Protein AF-A0A7T5JQ72-F1 (afdb_monomer_lite)

Organism: NCBI:txid2796470

Radius of gyration: 13.28 Å; chains: 1; bounding box: 36×18×38 Å

pLDDT: mean 82.33, std 13.51, range [42.62, 92.06]

Sequence (67 aa):
MTEQEWSLLARLGYRLEDGKVKHLKLGIVLEVEDFSGFDSLSALEAYAKERLRTHCLLKQKKRNSSE

Secondary structure (DSSP, 8-state):
--HHHHHHHHHTTEEEETTEEEETTT--EEEGGGG---SSHHHHHHHHHHHHHHHHHHHHHTTSS--

Foldseek 3Di:
DDPLLVVLLVVVQWDDDPQWTARPPLRDTHHVVVLPDDPDSVRSNVVSVVVVVVSVVVVVVVVPPPD

Structure (mmCIF, N/CA/C/O backbone):
data_AF-A0A7T5JQ72-F1
#
_entry.id   AF-A0A7T5JQ72-F1
#
loop_
_atom_site.group_PDB
_atom_site.id
_atom_site.type_symbol
_atom_site.label_atom_id
_atom_site.label_alt_id
_atom_site.label_comp_id
_atom_site.label_asym_id
_atom_site.label_entity_id
_atom_site.label_seq_id
_atom_site.pdbx_PDB_ins_code
_atom_site.Cartn_x
_atom_site.Cartn_y
_atom_site.Cartn_z
_atom_site.occupancy
_atom_site.B_iso_or_equiv
_atom_site.auth_seq_id
_atom_site.auth_comp_id
_atom_site.auth_asym_id
_atom_site.auth_atom_id
_atom_site.pdbx_PDB_model_num
ATOM 1 N N . MET A 1 1 ? -7.121 -4.797 6.235 1.00 78.25 1 MET A N 1
ATOM 2 C CA . MET A 1 1 ? -6.415 -3.501 6.182 1.00 78.25 1 MET A CA 1
ATOM 3 C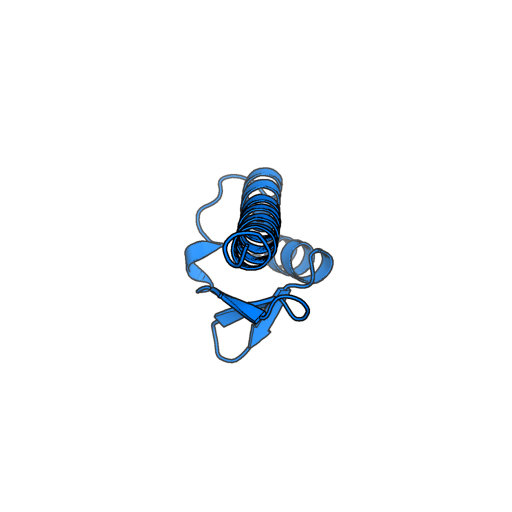 C . MET A 1 1 ? -7.300 -2.416 6.754 1.00 78.25 1 MET A C 1
ATOM 5 O O . MET A 1 1 ? -8.499 -2.407 6.498 1.00 78.25 1 MET A O 1
ATOM 9 N N . THR A 1 2 ? -6.696 -1.521 7.516 1.00 86.81 2 THR A N 1
ATOM 10 C CA . THR A 1 2 ? -7.286 -0.302 8.065 1.00 86.81 2 THR A CA 1
ATOM 11 C C . THR A 1 2 ? -7.227 0.842 7.050 1.00 86.81 2 THR A C 1
ATOM 13 O O . THR A 1 2 ? -6.436 0.824 6.104 1.00 86.81 2 THR A O 1
ATOM 16 N N . GLU A 1 3 ? -8.046 1.875 7.250 1.00 88.44 3 GLU A N 1
ATOM 17 C CA . GLU A 1 3 ? -8.053 3.072 6.396 1.00 88.44 3 GLU A CA 1
ATOM 18 C C . GLU A 1 3 ? -6.691 3.782 6.353 1.00 88.44 3 GLU A C 1
ATOM 20 O O . GLU A 1 3 ? -6.308 4.329 5.321 1.00 88.44 3 GLU A O 1
ATOM 25 N N . GLN A 1 4 ? -5.926 3.738 7.447 1.00 90.62 4 GLN A N 1
ATOM 26 C CA . GLN A 1 4 ? -4.603 4.363 7.529 1.00 90.62 4 GLN A CA 1
ATOM 27 C C . GLN A 1 4 ? -3.593 3.684 6.599 1.00 90.62 4 GLN A C 1
ATOM 29 O O . GLN A 1 4 ? -2.855 4.359 5.880 1.00 90.62 4 GLN A O 1
ATOM 34 N N . GLU A 1 5 ? -3.595 2.352 6.569 1.00 89.38 5 GLU A N 1
ATOM 35 C CA . GLU A 1 5 ? -2.738 1.568 5.679 1.00 89.38 5 GLU A CA 1
ATOM 36 C C . GLU A 1 5 ? -3.110 1.801 4.208 1.00 89.38 5 GLU A C 1
ATOM 38 O O . GLU A 1 5 ? -2.237 1.998 3.361 1.00 89.38 5 GLU A O 1
ATOM 43 N N . TRP A 1 6 ? -4.411 1.873 3.908 1.00 89.38 6 TRP A N 1
ATOM 44 C CA . TRP A 1 6 ? -4.898 2.226 2.574 1.00 89.38 6 TRP A CA 1
ATOM 45 C C . TRP A 1 6 ? -4.460 3.621 2.139 1.00 89.38 6 TRP A C 1
ATOM 47 O O . TRP A 1 6 ? -4.010 3.808 1.008 1.00 89.38 6 TRP A O 1
ATOM 57 N N . SER A 1 7 ? -4.552 4.594 3.043 1.00 91.94 7 SER A N 1
ATOM 58 C CA . SER A 1 7 ? -4.132 5.970 2.788 1.00 91.94 7 SER A CA 1
ATOM 59 C C . SER A 1 7 ? -2.622 6.054 2.526 1.00 91.94 7 SER A C 1
ATOM 61 O O . SER A 1 7 ? -2.176 6.775 1.631 1.00 91.94 7 SER A O 1
ATOM 63 N N . LEU A 1 8 ? -1.822 5.255 3.237 1.00 91.81 8 LEU A N 1
ATOM 64 C CA . LEU A 1 8 ? -0.384 5.133 3.008 1.00 91.81 8 LEU A CA 1
ATOM 65 C C . LEU A 1 8 ? -0.064 4.535 1.628 1.00 91.81 8 LEU A C 1
ATOM 67 O O . LEU A 1 8 ? 0.724 5.109 0.873 1.00 91.81 8 LEU A O 1
ATOM 71 N N . LEU A 1 9 ? -0.714 3.430 1.258 1.00 90.69 9 LEU A N 1
ATOM 72 C CA . LEU A 1 9 ? -0.565 2.814 -0.063 1.00 90.69 9 LEU A CA 1
ATOM 73 C C . LEU A 1 9 ? -0.975 3.769 -1.195 1.00 90.69 9 LEU A C 1
ATOM 75 O O . LEU A 1 9 ? -0.247 3.901 -2.183 1.00 90.69 9 LEU A O 1
ATOM 79 N N . ALA A 1 10 ? -2.081 4.496 -1.026 1.00 91.06 10 ALA A N 1
ATOM 80 C CA . ALA A 1 10 ? -2.538 5.504 -1.978 1.00 91.06 10 ALA A CA 1
ATOM 81 C C . ALA A 1 10 ? -1.505 6.625 -2.177 1.00 91.06 10 ALA A C 1
ATOM 83 O O . ALA A 1 10 ? -1.213 7.001 -3.314 1.00 91.06 10 ALA A O 1
ATOM 84 N N . ARG A 1 11 ? -0.879 7.110 -1.093 1.00 91.88 11 ARG A N 1
ATOM 85 C CA . ARG A 1 11 ? 0.204 8.114 -1.153 1.00 91.88 11 ARG A CA 1
ATOM 86 C C . ARG A 1 11 ? 1.441 7.612 -1.894 1.00 91.88 11 ARG A C 1
ATOM 88 O O . ARG A 1 11 ? 2.134 8.409 -2.521 1.00 91.88 11 ARG A O 1
ATOM 95 N N . LEU A 1 12 ? 1.712 6.311 -1.835 1.00 89.44 12 LEU A N 1
ATOM 96 C CA . LEU A 1 12 ? 2.806 5.673 -2.568 1.00 89.44 12 LEU A CA 1
ATOM 97 C C . LEU A 1 12 ? 2.470 5.399 -4.044 1.00 89.44 12 LEU A C 1
ATOM 99 O O . LEU A 1 12 ? 3.368 5.033 -4.794 1.00 89.44 12 LEU A O 1
ATOM 103 N N . GLY A 1 13 ? 1.222 5.607 -4.480 1.00 90.75 13 GLY A N 1
ATOM 104 C CA . GLY A 1 13 ? 0.783 5.388 -5.864 1.00 90.75 13 GLY A CA 1
ATOM 105 C C . GLY A 1 13 ? 0.188 4.003 -6.130 1.00 90.75 13 GLY A C 1
ATOM 106 O O . GLY A 1 13 ? 0.017 3.620 -7.294 1.00 90.75 13 GLY A O 1
ATOM 107 N N . TYR A 1 14 ? -0.129 3.252 -5.075 1.00 91.62 14 TYR A N 1
ATOM 108 C CA . TYR A 1 14 ? -0.908 2.022 -5.162 1.00 91.62 14 TYR A CA 1
ATOM 109 C C . TYR A 1 14 ? -2.411 2.320 -5.138 1.00 91.62 14 TYR A C 1
ATOM 111 O O . TYR A 1 14 ? -2.870 3.277 -4.520 1.00 91.62 14 TYR A O 1
ATOM 119 N N . ARG A 1 15 ? -3.195 1.482 -5.811 1.00 91.19 15 ARG A N 1
ATOM 120 C CA . ARG A 1 15 ? -4.651 1.572 -5.889 1.00 91.19 15 ARG A CA 1
ATOM 121 C C . ARG A 1 15 ? -5.255 0.185 -5.744 1.00 91.19 15 ARG A C 1
ATOM 123 O O . ARG A 1 15 ? -4.710 -0.771 -6.283 1.00 91.19 15 ARG A O 1
ATOM 130 N N . LEU A 1 16 ? -6.376 0.085 -5.042 1.00 88.94 16 LEU A N 1
ATOM 131 C CA . LEU A 1 16 ? -7.160 -1.142 -5.021 1.00 88.94 16 LEU A CA 1
ATOM 132 C C . LEU A 1 16 ? -7.969 -1.248 -6.324 1.00 88.94 16 LEU A C 1
ATOM 134 O O . LEU A 1 16 ? -8.785 -0.376 -6.614 1.00 88.94 16 LEU A O 1
ATOM 138 N N . GLU A 1 17 ? -7.736 -2.301 -7.099 1.00 89.19 17 GLU A N 1
ATOM 139 C CA . GLU A 1 17 ? -8.526 -2.694 -8.269 1.00 89.19 17 GLU A CA 1
ATOM 140 C C . GLU A 1 17 ? -8.835 -4.189 -8.158 1.00 89.19 17 GLU A C 1
ATOM 142 O O . GLU A 1 17 ? -7.918 -4.994 -8.012 1.00 89.19 17 GLU A O 1
ATOM 147 N N . ASP A 1 18 ? -10.116 -4.558 -8.234 1.00 85.50 18 ASP A N 1
ATOM 148 C CA . ASP A 1 18 ? -10.561 -5.961 -8.294 1.00 85.50 18 ASP A CA 1
ATOM 149 C C . ASP A 1 18 ? -10.038 -6.841 -7.134 1.00 85.50 18 ASP A C 1
ATOM 151 O O . ASP A 1 18 ? -9.594 -7.970 -7.314 1.00 85.50 18 ASP A O 1
ATOM 155 N N . GLY A 1 19 ? -9.999 -6.285 -5.917 1.00 85.88 19 GLY A N 1
ATOM 156 C CA . GLY A 1 19 ? -9.465 -6.992 -4.744 1.00 85.88 19 GLY A CA 1
ATOM 157 C C . GLY A 1 19 ? -7.936 -7.121 -4.715 1.00 85.88 19 GLY A C 1
ATOM 158 O O . GLY A 1 19 ? -7.402 -7.791 -3.835 1.00 85.88 19 GLY A O 1
ATOM 159 N N . LYS A 1 20 ? -7.216 -6.463 -5.632 1.00 89.81 20 LYS A N 1
ATOM 160 C CA . LYS A 1 20 ? -5.749 -6.450 -5.707 1.00 89.81 20 LYS A CA 1
ATOM 161 C C . LYS A 1 20 ? -5.194 -5.040 -5.568 1.00 89.81 20 LYS A C 1
ATOM 163 O O . LYS A 1 20 ? -5.807 -4.056 -5.973 1.00 89.81 20 LYS A O 1
ATOM 168 N N . VAL A 1 21 ? -3.995 -4.936 -5.012 1.00 91.25 21 VAL A N 1
ATOM 169 C CA . VAL A 1 21 ? -3.261 -3.682 -4.854 1.00 91.25 21 VAL A CA 1
ATOM 170 C C . VAL A 1 21 ? -2.341 -3.499 -6.055 1.00 91.25 21 VAL A C 1
ATOM 172 O O . VAL A 1 21 ? -1.377 -4.240 -6.251 1.00 91.25 21 VAL A O 1
ATOM 175 N N . LYS A 1 22 ? -2.635 -2.491 -6.874 1.00 92.06 22 LYS A N 1
ATOM 176 C CA . LYS A 1 22 ? -1.924 -2.198 -8.115 1.00 92.06 22 LYS A CA 1
ATOM 177 C C . LYS A 1 22 ? -1.197 -0.865 -8.062 1.00 92.06 22 LYS A C 1
ATOM 179 O O . LYS A 1 22 ? -1.797 0.172 -7.801 1.00 92.06 22 LYS A O 1
ATOM 184 N N . HIS A 1 23 ? 0.091 -0.859 -8.384 1.00 91.88 23 HIS A N 1
ATOM 185 C CA . HIS A 1 23 ? 0.862 0.370 -8.532 1.00 91.88 23 HIS A CA 1
ATOM 186 C C . HIS A 1 23 ? 0.636 0.999 -9.909 1.00 91.88 23 HIS A C 1
ATOM 188 O O . HIS A 1 23 ? 1.051 0.441 -10.931 1.00 91.88 23 HIS A O 1
ATOM 194 N N . LEU A 1 24 ? 0.061 2.202 -9.946 1.00 86.31 24 LEU A N 1
ATOM 195 C CA . LEU A 1 24 ? -0.381 2.855 -11.185 1.00 86.31 24 LEU A CA 1
ATOM 196 C C . LEU A 1 24 ? 0.754 3.075 -12.193 1.00 86.31 24 LEU A C 1
ATOM 198 O O . LEU A 1 24 ? 0.578 2.881 -13.391 1.00 86.31 24 LEU A O 1
ATOM 202 N N . LYS A 1 25 ? 1.942 3.456 -11.713 1.00 83.56 25 LYS A N 1
ATOM 203 C CA . LYS A 1 25 ? 3.066 3.847 -12.583 1.00 83.56 25 LYS A CA 1
ATOM 204 C C . LYS A 1 25 ? 3.980 2.690 -12.984 1.00 83.56 25 LYS A C 1
ATOM 206 O O . LYS A 1 25 ? 4.694 2.778 -13.978 1.00 83.56 25 LYS A O 1
ATOM 211 N N . LEU A 1 26 ? 4.006 1.628 -12.181 1.00 82.25 26 LEU A N 1
ATOM 212 C CA . LEU A 1 26 ? 4.945 0.512 -12.364 1.00 82.25 26 LEU A CA 1
ATOM 213 C C . LEU A 1 26 ? 4.250 -0.769 -12.822 1.00 82.25 26 LEU A C 1
ATOM 215 O O . LEU A 1 26 ? 4.944 -1.689 -13.242 1.00 82.25 26 LEU A O 1
ATOM 219 N N . GLY A 1 27 ? 2.915 -0.822 -12.760 1.00 84.25 27 GLY A N 1
ATOM 220 C CA . GLY A 1 27 ? 2.140 -2.007 -13.114 1.00 84.25 27 GLY A CA 1
ATOM 221 C C . GLY A 1 27 ? 2.339 -3.175 -12.147 1.00 84.25 27 GLY A C 1
ATOM 222 O O . GLY A 1 27 ? 2.039 -4.304 -12.509 1.00 84.25 27 GLY A O 1
ATOM 223 N N . ILE A 1 28 ? 2.863 -2.919 -10.943 1.00 86.12 28 ILE A N 1
ATOM 224 C CA . ILE A 1 28 ? 3.017 -3.940 -9.901 1.00 86.12 28 ILE A CA 1
ATOM 225 C C . ILE A 1 28 ? 1.618 -4.323 -9.441 1.00 86.12 28 ILE A C 1
ATOM 227 O O . ILE A 1 28 ? 0.866 -3.433 -9.062 1.00 86.12 28 ILE A O 1
ATOM 231 N N . VAL A 1 29 ? 1.278 -5.607 -9.476 1.00 88.88 29 VAL A N 1
ATOM 232 C CA . VAL A 1 29 ? 0.008 -6.134 -8.966 1.00 88.88 29 VAL A CA 1
ATOM 233 C C . VAL A 1 29 ? 0.338 -7.111 -7.853 1.00 88.88 29 VAL A C 1
ATOM 235 O O . VAL A 1 29 ? 1.117 -8.039 -8.058 1.00 88.88 29 VAL A O 1
ATOM 238 N N . LEU A 1 30 ? -0.234 -6.872 -6.684 1.00 88.25 30 LEU A N 1
ATOM 239 C CA . LEU A 1 30 ? -0.007 -7.639 -5.468 1.00 88.25 30 LEU A CA 1
ATOM 240 C C . LEU A 1 30 ? -1.349 -7.877 -4.776 1.00 88.25 30 LEU A C 1
ATOM 242 O O . LEU A 1 30 ? -2.312 -7.135 -4.987 1.00 88.25 30 LEU A O 1
ATOM 246 N N . GLU A 1 31 ? -1.428 -8.927 -3.974 1.00 89.94 31 GLU A N 1
ATOM 247 C CA . GLU A 1 31 ? -2.640 -9.230 -3.217 1.00 89.94 31 GLU A CA 1
ATOM 248 C C . GLU A 1 31 ? -2.743 -8.311 -2.001 1.00 89.94 31 GLU A C 1
ATOM 250 O O . GLU A 1 31 ? -1.737 -7.870 -1.453 1.00 89.94 31 GLU A O 1
ATOM 255 N N . VAL A 1 32 ? -3.967 -7.998 -1.575 1.00 86.81 32 VAL A N 1
ATOM 256 C CA . VAL A 1 32 ? -4.190 -7.179 -0.369 1.00 86.81 32 VAL A CA 1
ATOM 257 C C . VAL A 1 32 ? -3.581 -7.846 0.864 1.00 86.81 32 VAL A C 1
ATOM 259 O O . VAL A 1 32 ? -3.086 -7.162 1.756 1.00 86.81 32 VAL A O 1
ATOM 262 N N . GLU A 1 33 ? -3.576 -9.177 0.886 1.00 88.19 33 GLU A N 1
ATOM 263 C CA . GLU A 1 33 ? -2.992 -9.983 1.957 1.00 88.19 33 GLU A CA 1
ATOM 264 C C . GLU A 1 33 ? -1.476 -9.773 2.088 1.00 88.19 33 GLU A C 1
ATOM 266 O O . GLU A 1 33 ? -0.965 -9.750 3.204 1.00 88.19 33 GLU A O 1
ATOM 271 N N . ASP A 1 34 ? -0.779 -9.493 0.980 1.00 86.38 34 ASP A N 1
ATOM 272 C CA . ASP A 1 34 ? 0.663 -9.190 0.933 1.00 86.38 34 ASP A CA 1
ATOM 273 C C . ASP A 1 34 ? 1.003 -7.865 1.645 1.00 86.38 34 ASP A C 1
ATOM 275 O O . ASP A 1 34 ? 2.142 -7.623 2.036 1.0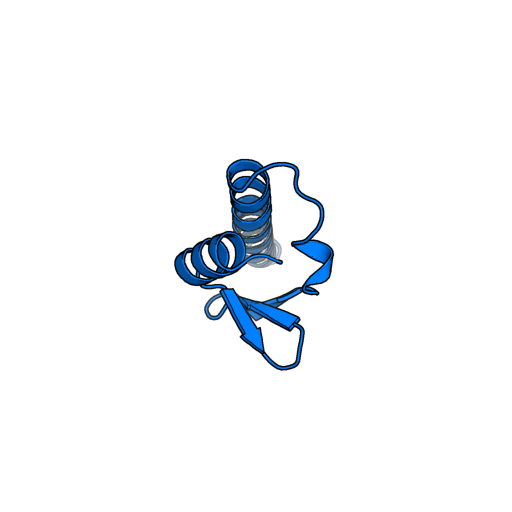0 86.38 34 ASP A O 1
ATOM 279 N N . PHE A 1 35 ? -0.005 -7.007 1.827 1.00 84.69 35 PHE A N 1
ATOM 280 C CA . PHE A 1 35 ? 0.066 -5.745 2.564 1.00 84.69 35 PHE A CA 1
ATOM 281 C C . PHE A 1 35 ? -0.593 -5.824 3.945 1.00 84.69 35 PHE A C 1
ATOM 283 O O . PHE A 1 35 ? -0.752 -4.803 4.612 1.00 84.69 35 PHE A O 1
ATOM 290 N N . SER A 1 36 ? -0.997 -7.017 4.378 1.00 82.19 36 SER A N 1
ATOM 291 C CA . SER A 1 36 ? -1.628 -7.251 5.673 1.00 82.19 36 SER A CA 1
ATOM 292 C C . SER A 1 36 ? -0.677 -7.980 6.626 1.00 82.19 36 SER A C 1
ATOM 294 O O . SER A 1 36 ? 0.224 -8.687 6.190 1.00 82.19 36 SER A O 1
ATOM 296 N N . GLY A 1 37 ? -0.861 -7.797 7.936 1.00 85.12 37 GLY A N 1
ATOM 297 C CA . GLY A 1 37 ? -0.036 -8.471 8.948 1.00 85.12 37 GLY A CA 1
ATOM 298 C C . GLY A 1 37 ? 1.248 -7.734 9.342 1.00 85.12 37 GLY A C 1
ATOM 299 O O . GLY A 1 37 ? 2.092 -8.316 10.013 1.00 85.12 37 GLY A O 1
ATOM 300 N N . PHE A 1 38 ? 1.397 -6.461 8.969 1.00 87.81 38 PHE A N 1
ATOM 301 C CA . PHE A 1 38 ? 2.485 -5.620 9.468 1.00 87.81 38 PHE A CA 1
ATOM 302 C C . PHE A 1 38 ? 2.148 -5.058 10.854 1.00 87.81 38 PHE A C 1
ATOM 304 O O . PHE A 1 38 ? 1.086 -4.469 11.043 1.00 87.81 38 PHE A O 1
ATOM 311 N N . ASP A 1 39 ? 3.087 -5.143 11.800 1.00 85.19 39 ASP A N 1
ATOM 312 C CA . ASP A 1 39 ? 2.938 -4.601 13.162 1.00 85.19 39 ASP A CA 1
ATOM 313 C C . ASP A 1 39 ? 2.794 -3.070 13.218 1.00 85.19 39 ASP A C 1
ATOM 315 O O . ASP A 1 39 ? 2.447 -2.500 14.253 1.00 85.19 39 ASP A O 1
ATOM 319 N N . SER A 1 40 ? 3.115 -2.356 12.134 1.00 89.69 40 SER A N 1
ATOM 320 C CA . SER A 1 40 ? 3.077 -0.892 12.079 1.00 89.69 40 SER A CA 1
ATOM 321 C C . SER A 1 40 ? 3.018 -0.351 10.652 1.00 89.69 40 SER A C 1
ATOM 323 O O . SER A 1 40 ? 3.603 -0.920 9.729 1.00 89.69 40 SER A O 1
ATOM 325 N N . LEU A 1 41 ? 2.430 0.843 10.495 1.00 89.94 41 LEU A N 1
ATOM 326 C CA . LEU A 1 41 ? 2.391 1.583 9.223 1.00 89.94 41 LEU A CA 1
ATOM 327 C C . LEU A 1 41 ? 3.786 1.810 8.625 1.00 89.94 41 LEU A C 1
ATOM 329 O O . LEU A 1 41 ? 3.954 1.768 7.411 1.00 89.94 41 LEU A O 1
ATOM 333 N N . SER A 1 42 ? 4.793 2.022 9.476 1.00 91.19 42 SER A N 1
ATOM 334 C CA . SER A 1 42 ? 6.179 2.216 9.039 1.00 91.19 42 SER A CA 1
ATOM 335 C C . SER A 1 42 ? 6.766 0.953 8.389 1.00 91.19 42 SER A C 1
ATOM 337 O O . SER A 1 42 ? 7.470 1.042 7.385 1.00 91.19 42 SER A O 1
ATOM 339 N N . ALA A 1 43 ? 6.427 -0.233 8.912 1.00 91.75 43 ALA A N 1
ATOM 340 C CA . ALA A 1 43 ? 6.863 -1.510 8.346 1.00 91.75 43 ALA A CA 1
ATOM 341 C C . ALA A 1 43 ? 6.196 -1.771 6.985 1.00 91.75 43 ALA A C 1
ATOM 343 O O . ALA A 1 43 ? 6.879 -2.119 6.021 1.00 91.75 43 A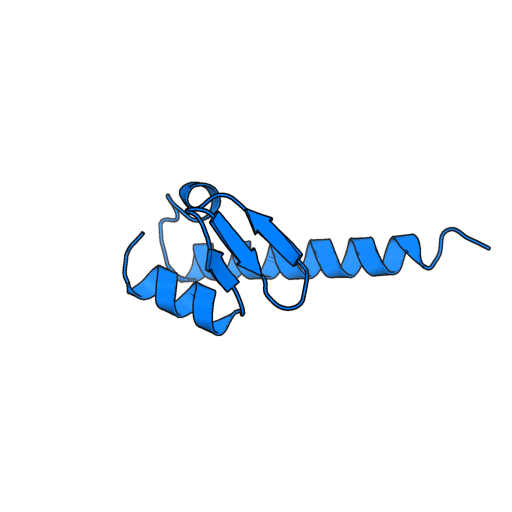LA A O 1
ATOM 344 N N . LEU A 1 44 ? 4.893 -1.490 6.881 1.00 91.88 44 LEU A N 1
ATOM 345 C CA . LEU A 1 44 ? 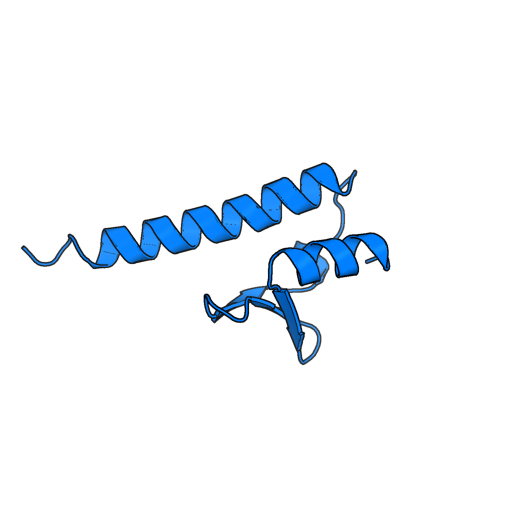4.158 -1.523 5.616 1.00 91.88 44 LEU A CA 1
ATOM 346 C C . LEU A 1 44 ? 4.763 -0.561 4.579 1.00 91.88 44 LEU A C 1
ATOM 348 O O . LEU A 1 44 ? 4.938 -0.913 3.412 1.00 91.88 44 LEU A O 1
ATOM 352 N N . GLU A 1 45 ? 5.110 0.658 4.997 1.00 91.69 45 GLU A N 1
ATOM 353 C CA . GLU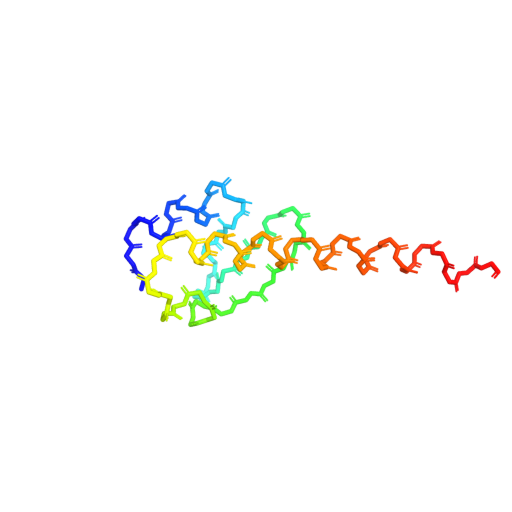 A 1 45 ? 5.722 1.658 4.122 1.00 91.69 45 GLU A CA 1
ATOM 354 C C . GLU A 1 45 ? 7.093 1.220 3.610 1.00 91.69 45 GLU A C 1
ATOM 356 O O . GLU A 1 45 ? 7.382 1.356 2.418 1.00 91.69 45 GLU A O 1
ATOM 361 N N . ALA A 1 46 ? 7.934 0.684 4.498 1.00 92.06 46 ALA A N 1
ATOM 362 C CA . ALA A 1 46 ? 9.245 0.162 4.143 1.00 92.06 46 ALA A CA 1
ATOM 363 C C . ALA A 1 46 ? 9.120 -0.969 3.116 1.00 92.06 46 ALA A C 1
ATOM 365 O O . ALA A 1 46 ? 9.786 -0.926 2.080 1.00 92.06 46 ALA A O 1
ATOM 366 N N . TYR A 1 47 ? 8.202 -1.908 3.352 1.00 91.25 47 TYR A N 1
ATOM 367 C CA . TYR A 1 47 ? 7.912 -3.007 2.440 1.00 91.25 47 TYR A CA 1
ATOM 368 C C . TYR A 1 47 ? 7.441 -2.518 1.065 1.00 91.25 47 TYR A C 1
ATOM 370 O O . TYR A 1 47 ? 8.012 -2.864 0.027 1.00 91.25 47 TYR A O 1
ATOM 378 N N . ALA A 1 48 ? 6.445 -1.630 1.040 1.00 89.44 48 ALA A N 1
ATOM 379 C CA . ALA A 1 48 ? 5.919 -1.071 -0.196 1.00 89.44 48 ALA A CA 1
ATOM 380 C C . ALA A 1 48 ? 6.999 -0.309 -0.983 1.00 89.44 48 ALA A C 1
ATOM 382 O O . ALA A 1 48 ? 7.080 -0.455 -2.204 1.00 89.44 48 ALA A O 1
ATOM 383 N N . LYS A 1 49 ? 7.865 0.463 -0.309 1.00 90.12 49 LYS A N 1
ATOM 384 C CA . LYS A 1 49 ? 9.010 1.161 -0.924 1.00 90.12 49 LYS A CA 1
ATOM 385 C C . LYS A 1 49 ? 10.078 0.198 -1.435 1.00 90.12 49 LYS A C 1
ATOM 387 O O . LYS A 1 49 ? 10.656 0.448 -2.495 1.00 90.12 49 LYS A O 1
ATOM 392 N N . GLU A 1 50 ? 10.349 -0.887 -0.719 1.00 89.81 50 GLU A N 1
ATOM 393 C CA . GLU A 1 50 ? 11.280 -1.925 -1.157 1.00 89.81 50 GLU A CA 1
ATOM 394 C C . GLU A 1 50 ? 10.801 -2.580 -2.454 1.00 89.81 50 GLU A C 1
ATOM 396 O O . GLU A 1 50 ? 11.574 -2.675 -3.409 1.00 89.81 50 GLU A O 1
ATOM 401 N N . ARG A 1 51 ? 9.506 -2.910 -2.558 1.00 86.44 51 ARG A N 1
ATOM 402 C CA . ARG A 1 51 ? 8.906 -3.414 -3.805 1.00 86.44 51 ARG A CA 1
ATOM 403 C C . ARG A 1 51 ? 9.132 -2.451 -4.973 1.00 86.44 51 ARG A C 1
ATOM 405 O O . ARG A 1 51 ? 9.548 -2.891 -6.046 1.00 86.44 51 ARG A O 1
ATOM 412 N N . LEU A 1 52 ? 8.947 -1.141 -4.767 1.00 86.50 52 LEU A N 1
ATOM 413 C CA . LEU A 1 52 ? 9.226 -0.123 -5.794 1.00 86.50 52 LEU A CA 1
ATOM 414 C C . LEU A 1 52 ? 10.703 -0.125 -6.214 1.00 86.50 52 LEU A C 1
ATOM 416 O O . LEU A 1 52 ? 11.005 -0.085 -7.409 1.00 86.50 52 LEU A O 1
ATOM 420 N N . ARG A 1 53 ? 11.629 -0.189 -5.248 1.00 85.69 53 ARG A N 1
ATOM 421 C CA . ARG A 1 53 ? 13.079 -0.216 -5.506 1.00 85.69 53 ARG A CA 1
ATOM 422 C C . ARG A 1 53 ? 13.487 -1.458 -6.286 1.00 85.69 53 ARG A C 1
ATOM 424 O O . ARG A 1 53 ? 14.153 -1.327 -7.310 1.00 85.69 53 ARG A O 1
ATOM 431 N N . THR A 1 54 ? 13.042 -2.635 -5.860 1.00 83.06 54 THR A N 1
ATOM 432 C CA . THR A 1 54 ? 13.313 -3.908 -6.540 1.00 83.06 54 THR A CA 1
ATOM 433 C C . THR A 1 54 ? 12.803 -3.879 -7.977 1.00 83.06 54 THR A C 1
ATOM 435 O O . THR A 1 54 ? 13.522 -4.259 -8.900 1.00 83.06 54 THR A O 1
ATOM 438 N N . HIS A 1 55 ? 11.604 -3.337 -8.204 1.00 76.38 55 HIS A N 1
ATOM 439 C CA . HIS A 1 55 ? 11.047 -3.216 -9.549 1.00 76.38 55 HIS A CA 1
ATOM 440 C C . HIS A 1 55 ? 11.832 -2.225 -10.427 1.00 76.38 55 HIS A C 1
ATOM 442 O O . HIS A 1 55 ? 12.054 -2.486 -11.610 1.00 76.38 55 HIS A O 1
ATOM 448 N N . CYS A 1 56 ? 12.308 -1.113 -9.858 1.00 73.12 56 CYS A N 1
ATOM 449 C CA . CYS A 1 56 ? 13.202 -0.177 -10.545 1.00 73.12 56 CYS A CA 1
ATOM 450 C C . CYS A 1 56 ? 14.553 -0.815 -10.905 1.00 73.12 56 CYS A C 1
ATOM 452 O O . CYS A 1 56 ? 15.017 -0.653 -12.034 1.00 73.12 56 CYS A O 1
ATOM 454 N N . LEU A 1 57 ? 15.156 -1.575 -9.986 1.00 68.94 57 LEU A N 1
ATOM 455 C CA . LEU A 1 57 ? 16.431 -2.268 -10.204 1.00 68.94 57 LEU A CA 1
ATOM 456 C C . LEU A 1 57 ? 16.317 -3.342 -11.293 1.00 68.94 57 LEU A C 1
ATOM 458 O O . LEU A 1 57 ? 17.173 -3.425 -12.172 1.00 68.94 57 LEU A O 1
ATOM 462 N N . LEU A 1 58 ? 15.230 -4.118 -11.298 1.00 63.59 58 LEU A N 1
ATOM 463 C CA . LEU A 1 58 ? 14.962 -5.117 -12.338 1.00 63.59 58 LEU A CA 1
ATOM 464 C C . LEU A 1 58 ? 14.779 -4.474 -13.720 1.00 63.59 58 LEU A C 1
ATOM 466 O O . LEU A 1 58 ? 15.267 -5.006 -14.720 1.00 63.59 58 LEU A O 1
ATOM 470 N N . LYS A 1 59 ? 14.126 -3.306 -13.784 1.00 59.66 59 LYS A N 1
ATOM 471 C CA . LYS A 1 59 ? 13.966 -2.552 -15.036 1.00 59.66 59 LYS A CA 1
ATOM 472 C C . LYS A 1 59 ? 15.294 -2.006 -15.563 1.00 59.66 59 LYS A C 1
ATOM 474 O O . LYS A 1 59 ? 15.488 -1.991 -16.775 1.00 59.66 59 LYS A O 1
ATOM 479 N N . GLN A 1 60 ? 16.201 -1.584 -14.679 1.00 58.31 60 GLN A N 1
ATOM 480 C CA . GLN A 1 60 ? 17.546 -1.160 -15.077 1.00 58.31 60 GLN A CA 1
ATOM 481 C C . GLN A 1 60 ? 18.405 -2.340 -15.535 1.00 58.31 60 GLN A C 1
ATOM 483 O O . GLN A 1 60 ? 19.049 -2.252 -16.574 1.00 58.31 60 GLN A O 1
ATOM 488 N N . LYS A 1 61 ? 18.352 -3.482 -14.841 1.00 54.78 61 LYS A N 1
ATOM 489 C CA . LYS A 1 61 ? 19.155 -4.660 -15.200 1.00 54.78 61 LYS A CA 1
ATOM 490 C C . LYS A 1 61 ? 18.770 -5.250 -16.561 1.00 54.78 61 LYS A C 1
ATOM 492 O O . LYS A 1 61 ? 19.645 -5.656 -17.314 1.00 54.78 61 LYS A O 1
ATOM 497 N N . LYS A 1 62 ? 17.486 -5.197 -16.940 1.00 52.00 62 LYS A N 1
ATOM 498 C CA . LYS A 1 62 ? 17.037 -5.570 -18.296 1.00 52.00 62 LYS A CA 1
ATOM 499 C C . LYS A 1 62 ? 17.549 -4.648 -19.406 1.00 52.00 62 LYS A C 1
ATOM 501 O O . LYS A 1 62 ? 17.535 -5.060 -20.558 1.00 52.00 62 LYS A O 1
ATOM 506 N N . ARG A 1 63 ? 17.985 -3.426 -19.087 1.00 51.12 63 ARG A N 1
ATOM 507 C CA . ARG A 1 63 ? 18.510 -2.475 -20.076 1.00 51.12 63 ARG A CA 1
ATOM 508 C C . ARG A 1 63 ? 20.018 -2.629 -20.319 1.00 51.12 63 ARG A C 1
ATOM 510 O O . ARG A 1 63 ? 20.500 -2.106 -21.309 1.00 51.12 63 ARG A O 1
ATOM 517 N N . ASN A 1 64 ? 20.723 -3.381 -19.470 1.00 49.06 64 ASN A N 1
ATOM 518 C CA . ASN A 1 64 ? 22.182 -3.547 -19.506 1.00 49.06 64 ASN A CA 1
ATOM 519 C C . ASN A 1 64 ? 22.647 -5.000 -19.764 1.00 49.06 64 ASN A C 1
ATOM 521 O O . ASN A 1 64 ? 23.821 -5.295 -19.585 1.00 49.06 64 ASN A O 1
ATOM 525 N N . SER A 1 65 ? 21.759 -5.920 -20.162 1.00 43.88 65 SER A N 1
ATOM 526 C CA . SER A 1 65 ? 22.135 -7.282 -20.613 1.00 43.88 65 SER A CA 1
ATOM 527 C C . SER A 1 65 ? 21.909 -7.494 -22.113 1.00 43.88 65 SER A C 1
ATOM 529 O O . SER A 1 65 ? 21.657 -8.605 -22.571 1.00 43.88 65 SER A O 1
ATOM 531 N N . SER A 1 66 ? 21.987 -6.418 -22.885 1.00 48.50 66 SER A N 1
ATOM 532 C CA . SER A 1 66 ? 22.095 -6.470 -24.340 1.00 48.50 66 SER A CA 1
ATOM 533 C C . SER A 1 66 ? 23.239 -5.563 -24.759 1.00 48.50 66 SER A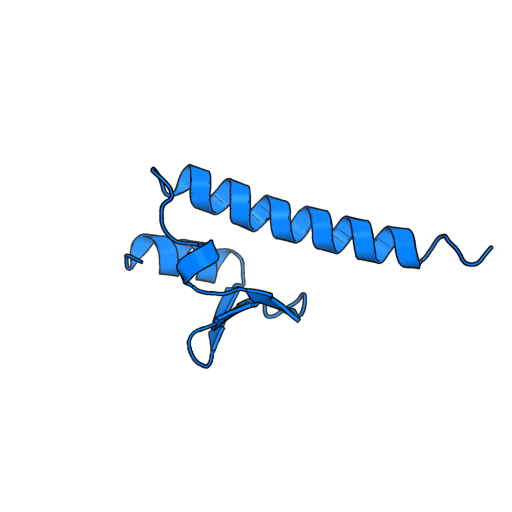 C 1
ATOM 535 O O . SER A 1 66 ? 22.996 -4.524 -25.349 1.00 48.50 66 SER A O 1
ATOM 537 N N . GLU A 1 67 ? 24.457 -5.931 -24.374 1.00 42.62 67 GLU A N 1
ATOM 538 C CA . GLU A 1 67 ? 25.714 -5.445 -24.953 1.00 42.62 67 GLU A CA 1
ATOM 539 C C . GLU A 1 67 ? 26.794 -6.506 -24.736 1.00 42.62 67 GLU A C 1
ATOM 541 O O . GLU A 1 67 ? 26.851 -7.060 -23.611 1.00 42.62 67 GLU A O 1
#